Protein AF-J0ZC75-F1 (afdb_monomer_lite)

Sequence (78 aa):
MLAVILFFRLSQINETFMKLIKPDSIFMHCLPAYHGEKVVDTVINRLHSIVFDEAENRIHTQKTILSWCLQDAFFSSK

InterPro domains:
  IPR006130 Aspartate/ornithine carbamoyltransferase [PR00100] (23-32)
  IPR006130 Aspartate/ornithine carbamoyltransferase [PR00100] (35-58)
  IPR006131 Aspartate/ornithine carbamoyltransferase, Asp/Orn-binding domain [PF00185] (11-69)
  IPR036901 Aspartate/ornithine carbamoyltransferase superfamily [G3DSA:3.40.50.1370] (9-64)
  IPR036901 Aspartate/ornithine carbamoyltransferase superfamily [SSF53671] (9-71)

Radius of gyration: 17.41 Å; chains: 1; bounding box: 34×20×54 Å

Structure (mmCIF, N/CA/C/O backbone):
data_AF-J0ZC75-F1
#
_entry.id   AF-J0ZC75-F1
#
loop_
_atom_site.group_PDB
_atom_site.id
_atom_site.type_symbol
_atom_site.label_atom_id
_atom_site.label_alt_id
_atom_site.label_comp_id
_atom_site.label_asym_id
_atom_site.label_entity_id
_atom_site.label_seq_id
_atom_site.pdbx_PDB_ins_code
_atom_site.Cartn_x
_atom_site.Cartn_y
_atom_site.Cartn_z
_atom_site.occupancy
_atom_site.B_iso_or_equiv
_atom_site.auth_seq_id
_atom_site.auth_comp_id
_atom_site.auth_asym_id
_atom_site.auth_atom_id
_atom_site.pdbx_PDB_model_num
ATOM 1 N N . MET A 1 1 ? -12.547 12.199 -2.337 1.00 39.69 1 MET A N 1
ATOM 2 C CA . MET A 1 1 ? -11.138 12.640 -2.474 1.00 39.69 1 MET A CA 1
ATOM 3 C C . MET A 1 1 ? -10.325 11.858 -1.457 1.00 39.69 1 MET A C 1
ATOM 5 O O . MET A 1 1 ? -10.353 12.227 -0.286 1.00 39.69 1 MET A O 1
ATOM 9 N N . LEU A 1 2 ? -9.727 10.738 -1.887 1.00 39.75 2 LEU A N 1
ATOM 10 C CA . LEU A 1 2 ? -8.912 9.868 -1.034 1.00 39.75 2 LEU A CA 1
ATOM 11 C C . LEU A 1 2 ? -7.784 10.687 -0.399 1.00 39.75 2 LEU A C 1
ATOM 13 O O . LEU A 1 2 ? -7.046 11.374 -1.102 1.00 39.75 2 LEU A O 1
ATOM 17 N N . ALA A 1 3 ? -7.661 10.621 0.923 1.00 49.59 3 ALA A N 1
ATOM 18 C CA . ALA A 1 3 ? -6.464 11.083 1.607 1.00 49.59 3 ALA A CA 1
ATOM 19 C C . ALA A 1 3 ? -5.502 9.894 1.684 1.00 49.59 3 ALA A C 1
ATOM 21 O O . ALA A 1 3 ? -5.761 8.950 2.425 1.00 49.59 3 ALA A O 1
ATOM 22 N N . VAL A 1 4 ? -4.441 9.929 0.876 1.00 55.56 4 VAL A N 1
ATOM 23 C CA . VAL A 1 4 ? -3.308 9.002 0.966 1.00 55.56 4 VAL A CA 1
ATOM 24 C C . VAL A 1 4 ? -2.342 9.570 1.994 1.00 55.56 4 VAL A C 1
ATOM 26 O O . VAL A 1 4 ? -1.785 10.652 1.801 1.00 55.56 4 VAL A O 1
ATOM 29 N N . ILE A 1 5 ? -2.172 8.872 3.111 1.00 60.34 5 ILE A N 1
ATOM 30 C CA . ILE A 1 5 ? -1.270 9.305 4.179 1.00 60.34 5 ILE A CA 1
ATOM 31 C C . ILE A 1 5 ? 0.076 8.624 3.947 1.00 60.34 5 ILE A C 1
ATOM 33 O O . ILE A 1 5 ? 0.260 7.479 4.330 1.00 60.34 5 ILE A O 1
ATOM 37 N N . LEU A 1 6 ? 1.010 9.333 3.311 1.00 52.50 6 LEU A N 1
ATOM 38 C CA . LEU A 1 6 ? 2.409 8.916 3.195 1.00 52.50 6 LEU A CA 1
ATOM 39 C C . LEU A 1 6 ? 3.193 9.617 4.311 1.00 52.50 6 LEU A C 1
ATOM 41 O O . LEU A 1 6 ? 3.366 10.837 4.271 1.00 52.50 6 LEU A O 1
ATOM 45 N N . PHE A 1 7 ? 3.605 8.893 5.351 1.00 55.44 7 PHE A N 1
ATOM 46 C CA . PHE A 1 7 ? 4.110 9.531 6.569 1.00 55.44 7 PHE A CA 1
ATOM 47 C C . PHE A 1 7 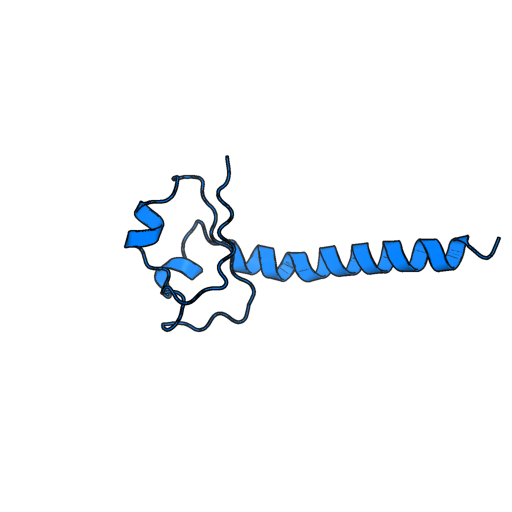? 5.593 9.236 6.835 1.00 55.44 7 PHE A C 1
ATOM 49 O O . PHE A 1 7 ? 5.982 8.096 7.062 1.00 55.44 7 PHE A O 1
ATOM 56 N N . PHE A 1 8 ? 6.423 10.288 6.820 1.00 45.50 8 PHE A N 1
ATOM 57 C CA . PHE A 1 8 ? 7.892 10.207 6.910 1.00 45.50 8 PHE A CA 1
ATOM 58 C C . PHE A 1 8 ? 8.493 11.039 8.071 1.00 45.50 8 PHE A C 1
ATOM 60 O O . PHE A 1 8 ? 9.697 11.286 8.095 1.00 45.50 8 PHE A O 1
ATOM 67 N N . ARG A 1 9 ? 7.700 11.508 9.053 1.00 40.38 9 ARG A N 1
ATOM 68 C CA . ARG A 1 9 ? 8.203 12.341 10.178 1.00 40.38 9 ARG A CA 1
ATOM 69 C C . ARG A 1 9 ? 7.778 11.844 11.565 1.00 40.38 9 ARG A C 1
ATOM 71 O O . ARG A 1 9 ? 7.067 10.872 11.688 1.00 40.38 9 ARG A O 1
ATOM 78 N N . LEU A 1 10 ? 8.311 12.460 12.619 1.00 46.97 10 LEU A N 1
ATOM 79 C CA . LEU A 1 10 ? 8.411 11.960 14.005 1.00 46.97 10 LEU A CA 1
ATOM 80 C C . LEU A 1 10 ? 7.106 11.950 14.848 1.00 46.97 10 LEU A C 1
ATOM 82 O O . LEU A 1 10 ? 7.181 12.136 16.059 1.00 46.97 10 LEU A O 1
ATOM 86 N N . SER A 1 11 ? 5.919 11.761 14.263 1.00 58.50 11 SER A N 1
ATOM 87 C CA . SER A 1 11 ? 4.654 11.716 15.032 1.00 58.50 11 SER A CA 1
ATOM 88 C C . SER A 1 11 ? 4.061 10.308 15.033 1.00 58.50 11 SER A C 1
ATOM 90 O O . SER A 1 11 ? 3.869 9.727 13.974 1.00 58.50 11 SER A O 1
ATOM 92 N N . GLN A 1 12 ? 3.720 9.750 16.192 1.00 65.38 12 GLN A N 1
ATOM 93 C CA . GLN A 1 12 ? 3.046 8.450 16.239 1.00 65.38 12 GLN A CA 1
ATOM 94 C C . GLN A 1 12 ? 1.630 8.558 15.648 1.00 65.38 12 GLN A C 1
ATOM 96 O O . GLN A 1 12 ? 0.846 9.413 16.071 1.00 65.38 12 GLN A O 1
ATOM 101 N N . ILE A 1 13 ? 1.280 7.685 14.698 1.00 71.69 13 ILE A N 1
ATOM 102 C CA . ILE A 1 13 ? -0.094 7.595 14.188 1.00 71.69 13 ILE A CA 1
ATOM 103 C C . ILE A 1 13 ? -0.916 6.713 15.130 1.00 71.69 13 ILE A C 1
ATOM 105 O O . ILE A 1 13 ? -0.648 5.522 15.294 1.00 71.69 13 ILE A O 1
ATOM 109 N N . ASN A 1 14 ? -1.923 7.327 15.752 1.00 72.56 14 ASN A N 1
ATOM 110 C CA . ASN A 1 14 ? -2.841 6.709 16.703 1.00 72.56 14 ASN A CA 1
ATOM 111 C C . ASN A 1 14 ? -4.304 6.912 16.272 1.00 72.56 14 ASN A C 1
ATOM 113 O O . ASN A 1 14 ? -4.609 7.624 15.313 1.00 72.56 14 ASN A O 1
ATOM 117 N N . GLU A 1 15 ? -5.239 6.292 16.991 1.00 74.31 15 GLU A N 1
ATOM 118 C CA . GLU A 1 15 ? -6.662 6.362 16.641 1.00 74.31 15 GLU A CA 1
ATOM 119 C C . GLU A 1 15 ? -7.234 7.783 16.690 1.00 74.31 15 GLU A C 1
ATOM 121 O O . GLU A 1 15 ? -8.124 8.119 15.912 1.00 74.31 15 GLU A O 1
ATOM 126 N N . THR A 1 16 ? -6.718 8.637 17.576 1.00 76.38 16 THR A N 1
ATOM 127 C CA . THR A 1 16 ? -7.136 10.041 17.678 1.00 76.38 16 THR A CA 1
ATOM 128 C C . THR A 1 16 ? -6.777 10.813 16.415 1.00 76.38 16 THR A C 1
ATOM 130 O O . THR A 1 16 ? -7.591 11.595 15.931 1.00 76.38 16 THR A O 1
ATOM 133 N N . PHE A 1 17 ? -5.603 10.547 15.837 1.00 74.56 17 PHE A N 1
ATOM 134 C CA . PHE A 1 17 ? -5.211 11.111 14.549 1.00 74.56 17 PHE A CA 1
ATOM 135 C C . PHE A 1 17 ? -6.120 10.610 13.424 1.00 74.56 17 PHE A C 1
ATOM 137 O O . PHE A 1 17 ? -6.626 11.415 12.649 1.00 74.56 17 PHE A O 1
ATOM 144 N N . MET A 1 18 ? -6.420 9.307 13.392 1.00 73.38 18 MET A N 1
ATOM 145 C CA . MET A 1 18 ? -7.335 8.726 12.399 1.00 73.38 18 MET A CA 1
ATOM 146 C C . MET A 1 18 ? -8.756 9.315 12.465 1.00 73.38 18 MET A C 1
ATOM 148 O O . MET A 1 18 ? -9.421 9.389 11.438 1.00 73.38 18 MET A O 1
ATOM 152 N N . LYS A 1 19 ? -9.215 9.794 13.632 1.00 76.56 19 LYS A N 1
ATOM 153 C CA . LYS A 1 19 ? -10.518 10.478 13.783 1.00 76.56 19 LYS A CA 1
ATOM 154 C C . LYS A 1 19 ? -10.573 11.875 13.154 1.00 76.56 19 LYS A C 1
ATOM 156 O O . LYS A 1 19 ? -11.667 12.365 12.896 1.00 76.56 19 LYS A O 1
ATOM 161 N N . LEU A 1 20 ? -9.429 12.523 12.923 1.00 75.69 20 LEU A N 1
ATOM 162 C CA . LEU A 1 20 ? -9.357 13.838 12.266 1.00 75.69 20 LEU A CA 1
ATOM 163 C C . LEU A 1 20 ? -9.402 13.732 10.737 1.00 75.69 20 LEU A C 1
ATOM 165 O O . LEU A 1 20 ? -9.463 14.745 10.039 1.00 75.69 20 LEU A O 1
ATOM 169 N N . ILE A 1 21 ? -9.329 12.512 10.212 1.00 73.88 21 ILE A N 1
ATOM 170 C CA . ILE A 1 21 ? -9.194 12.247 8.789 1.00 73.88 21 ILE A CA 1
ATOM 171 C C . ILE A 1 21 ? -10.573 11.909 8.209 1.00 73.88 21 ILE A C 1
ATOM 173 O O . ILE A 1 21 ? -11.475 11.444 8.904 1.00 73.88 21 ILE A O 1
ATOM 177 N N . LYS A 1 22 ? -10.756 12.195 6.915 1.00 77.44 22 LYS A N 1
ATOM 178 C CA . LYS A 1 22 ? -11.983 11.867 6.180 1.00 77.44 22 LYS A CA 1
ATOM 179 C C . LYS A 1 22 ? -12.317 10.373 6.302 1.00 77.44 22 LYS A C 1
ATOM 181 O O . LYS A 1 22 ? -11.401 9.562 6.225 1.00 77.44 22 LYS A O 1
ATOM 186 N N . PRO A 1 23 ? -13.608 10.006 6.390 1.00 74.31 23 PRO A N 1
ATOM 187 C CA . PRO A 1 23 ? -14.025 8.609 6.525 1.00 74.31 23 PRO A CA 1
ATOM 188 C C . PRO A 1 23 ? -13.546 7.719 5.366 1.00 74.31 23 PRO A C 1
ATOM 190 O O . PRO A 1 23 ? -13.244 6.556 5.594 1.00 74.31 23 PRO A O 1
ATOM 193 N N . ASP A 1 24 ? -13.379 8.285 4.165 1.00 77.81 24 ASP A N 1
ATOM 194 C CA . ASP A 1 24 ? -12.913 7.573 2.962 1.00 77.81 24 ASP A CA 1
ATOM 195 C C . ASP A 1 24 ? -11.377 7.558 2.805 1.00 77.81 24 ASP A C 1
ATOM 197 O O . ASP A 1 24 ? -10.852 7.381 1.701 1.00 77.81 24 ASP A O 1
ATOM 201 N N . SER A 1 25 ? -10.619 7.865 3.860 1.00 76.25 25 SER A N 1
ATOM 202 C CA . SER A 1 25 ? -9.156 7.827 3.795 1.00 76.25 25 SER A CA 1
ATOM 203 C C . SER A 1 25 ? -8.620 6.413 3.912 1.00 76.25 25 SER A C 1
ATOM 205 O O . SER A 1 25 ? -9.100 5.640 4.739 1.00 76.25 25 SER A O 1
ATOM 207 N N . ILE A 1 26 ? -7.554 6.136 3.167 1.00 79.50 26 ILE A N 1
ATOM 208 C CA . ILE A 1 26 ? -6.803 4.890 3.266 1.00 79.50 26 ILE A CA 1
ATOM 209 C C . ILE A 1 26 ? -5.458 5.149 3.939 1.00 79.50 26 ILE A C 1
ATOM 211 O O . ILE A 1 26 ? -4.807 6.175 3.717 1.00 79.50 26 ILE A O 1
ATOM 215 N N . PHE A 1 27 ? -5.047 4.214 4.781 1.00 79.50 27 PHE A N 1
ATOM 216 C CA . PHE A 1 27 ? -3.760 4.240 5.449 1.00 79.50 27 PHE A CA 1
ATOM 217 C C . PHE A 1 27 ? -2.728 3.471 4.616 1.00 79.50 27 PHE A C 1
ATOM 219 O O . PHE A 1 27 ? -2.952 2.314 4.253 1.00 79.50 27 PHE A O 1
ATOM 226 N N . MET A 1 28 ? -1.608 4.134 4.323 1.00 78.25 28 MET A N 1
ATOM 227 C CA . MET A 1 28 ? -0.470 3.600 3.575 1.00 78.25 28 MET A CA 1
ATOM 228 C C . MET A 1 28 ? 0.803 3.755 4.413 1.00 78.25 28 MET A C 1
ATOM 230 O O . MET A 1 28 ? 0.974 4.746 5.127 1.00 78.25 28 MET A O 1
ATOM 234 N N . HIS A 1 29 ? 1.691 2.767 4.356 1.00 78.75 29 HIS A N 1
ATOM 235 C CA . HIS A 1 29 ? 2.991 2.805 5.015 1.00 78.75 29 HIS A CA 1
ATOM 236 C C . HIS A 1 29 ? 3.935 1.780 4.381 1.00 78.75 29 HIS A C 1
ATOM 238 O O . HIS A 1 29 ? 3.769 0.569 4.526 1.00 78.75 29 HIS A O 1
ATOM 244 N N . CYS A 1 30 ? 5.017 2.270 3.784 1.00 81.81 30 CYS A N 1
ATOM 245 C CA . CYS A 1 30 ? 6.084 1.434 3.255 1.00 81.81 30 CYS A CA 1
ATOM 246 C C . CYS A 1 30 ? 6.697 0.545 4.355 1.00 81.81 30 CYS A C 1
ATOM 248 O O . CYS A 1 30 ? 7.209 1.037 5.359 1.00 81.81 30 CYS A O 1
ATOM 250 N N . LEU A 1 31 ? 6.661 -0.776 4.171 1.00 81.94 31 LEU A N 1
ATOM 251 C CA . LEU A 1 31 ? 7.307 -1.722 5.089 1.00 81.94 31 LEU A CA 1
ATOM 252 C C . LEU A 1 31 ? 8.847 -1.588 5.069 1.00 81.94 31 LEU A C 1
ATOM 254 O O . LEU A 1 31 ? 9.395 -1.309 3.996 1.00 81.94 31 LEU A O 1
ATOM 258 N N . PRO A 1 32 ? 9.547 -1.869 6.192 1.00 77.19 32 PRO A N 1
ATOM 259 C CA . PRO A 1 32 ? 9.027 -2.451 7.438 1.00 77.19 32 PRO A CA 1
ATOM 260 C C . PRO A 1 32 ? 8.335 -1.427 8.349 1.00 77.19 32 PRO A C 1
ATOM 262 O O . PRO A 1 32 ? 8.794 -0.298 8.508 1.00 77.19 32 PRO A O 1
ATOM 265 N N . ALA A 1 33 ? 7.231 -1.841 8.972 1.00 71.00 33 ALA A N 1
ATOM 266 C CA . ALA A 1 33 ? 6.551 -1.061 9.998 1.00 71.00 33 ALA A CA 1
ATOM 267 C C . ALA A 1 33 ? 6.968 -1.564 11.387 1.00 71.00 33 ALA A C 1
ATOM 269 O O . ALA A 1 33 ? 6.862 -2.753 11.679 1.00 71.00 33 ALA A O 1
ATOM 270 N N . TYR A 1 34 ? 7.449 -0.658 12.240 1.00 67.69 34 TYR A N 1
ATOM 271 C CA . TYR A 1 34 ? 7.795 -0.972 13.625 1.00 67.69 34 TYR A CA 1
ATOM 272 C C . TYR A 1 34 ? 6.579 -0.745 14.524 1.00 67.69 34 TYR A C 1
ATOM 274 O O . TYR A 1 34 ? 6.167 0.395 14.766 1.00 67.69 34 TYR A O 1
ATOM 282 N N . HIS A 1 35 ? 6.012 -1.855 14.992 1.00 67.88 35 HIS A N 1
ATOM 283 C CA . HIS A 1 35 ? 4.893 -1.903 15.925 1.00 67.88 35 HIS A CA 1
ATOM 284 C C . HIS A 1 35 ? 5.238 -1.154 17.224 1.00 67.88 35 HIS A C 1
ATOM 286 O O . HIS A 1 35 ? 6.279 -1.399 17.832 1.00 67.88 35 HIS A O 1
ATOM 292 N N . GLY A 1 36 ? 4.390 -0.208 17.636 1.00 61.06 36 GLY A N 1
ATOM 293 C CA . GLY A 1 36 ? 4.523 0.508 18.912 1.00 61.06 36 GLY A CA 1
ATOM 294 C C . GLY A 1 36 ? 5.394 1.773 18.903 1.00 61.06 36 GLY A C 1
ATOM 295 O O . GLY A 1 36 ? 5.181 2.635 19.753 1.00 61.06 36 GLY A O 1
ATOM 296 N N . GLU A 1 37 ? 6.296 1.967 17.934 1.00 59.66 37 GLU A N 1
ATOM 297 C CA . GLU A 1 37 ? 7.092 3.207 17.838 1.00 59.66 37 GLU A CA 1
ATOM 298 C C . GLU A 1 37 ? 6.403 4.284 16.992 1.00 59.66 37 GLU A C 1
ATOM 300 O O . GLU A 1 37 ? 6.150 5.393 17.464 1.00 59.66 37 GLU A O 1
ATOM 305 N N . LYS A 1 38 ? 6.082 3.969 15.731 1.00 54.50 38 LYS A N 1
ATOM 306 C CA . LYS A 1 38 ? 5.557 4.958 14.767 1.00 54.50 38 LYS A CA 1
ATOM 307 C C . LYS A 1 38 ? 4.092 4.745 14.403 1.00 54.50 38 LYS A C 1
ATOM 309 O O . LYS A 1 38 ? 3.416 5.703 14.028 1.00 54.50 38 LYS A O 1
ATOM 314 N N . VAL A 1 39 ? 3.588 3.523 14.558 1.00 59.31 39 VAL A N 1
ATOM 315 C CA . VAL A 1 39 ? 2.196 3.166 14.273 1.00 59.31 39 VAL A CA 1
ATOM 316 C C . VAL A 1 39 ? 1.699 2.207 15.355 1.00 59.31 39 VAL A C 1
ATOM 318 O O . VAL A 1 39 ? 2.401 1.267 15.728 1.00 59.31 39 VAL A O 1
ATOM 321 N N . VAL A 1 40 ? 0.501 2.459 15.883 1.00 61.56 40 VAL A N 1
ATOM 322 C CA . VAL A 1 40 ? -0.170 1.538 16.814 1.00 61.56 40 VAL A CA 1
ATOM 323 C C . VAL A 1 40 ? -0.716 0.343 16.022 1.00 61.56 40 VAL A C 1
ATOM 325 O O . VAL A 1 40 ? -1.293 0.538 14.952 1.00 61.56 40 VAL A O 1
ATOM 328 N N . ASP A 1 41 ? -0.590 -0.881 16.542 1.00 60.72 41 ASP A N 1
ATOM 329 C CA . ASP A 1 41 ? -1.045 -2.131 15.890 1.00 60.72 41 ASP A CA 1
ATOM 330 C C . ASP A 1 41 ? -2.489 -2.085 15.392 1.00 60.72 41 ASP A C 1
ATOM 332 O O . ASP A 1 41 ? -2.843 -2.710 14.391 1.00 60.72 41 ASP A O 1
ATOM 336 N N . THR A 1 42 ? -3.323 -1.305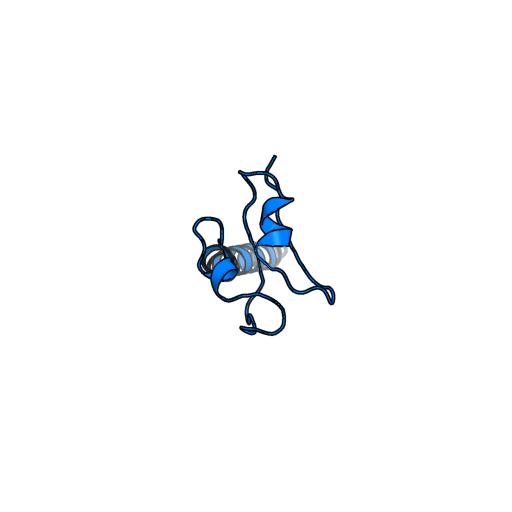 16.075 1.00 62.56 42 THR A N 1
ATOM 337 C CA . THR A 1 42 ? -4.731 -1.117 15.737 1.00 62.56 42 THR A CA 1
ATOM 338 C C . THR A 1 42 ? -4.945 -0.331 14.442 1.00 62.56 42 THR A C 1
ATOM 340 O O . THR A 1 42 ? -6.035 -0.392 13.884 1.00 62.56 42 THR A O 1
ATOM 343 N N . VAL A 1 43 ? -3.939 0.392 13.939 1.00 66.56 43 VAL A N 1
ATOM 344 C CA . VAL A 1 43 ? -4.021 1.186 12.701 1.00 66.56 43 VAL A CA 1
ATOM 345 C C . VAL A 1 43 ? -3.582 0.369 11.484 1.00 66.56 43 VAL A C 1
ATOM 347 O O . VAL A 1 43 ? -4.272 0.401 10.469 1.00 66.56 43 VAL A O 1
ATOM 350 N N . ILE A 1 44 ? -2.502 -0.415 11.591 1.00 62.03 44 ILE A N 1
ATOM 351 C CA . ILE A 1 44 ? -2.016 -1.272 10.487 1.00 62.03 44 ILE A CA 1
ATOM 352 C C . ILE A 1 44 ? -3.028 -2.372 10.150 1.00 62.03 44 ILE A C 1
ATOM 354 O O . ILE A 1 44 ? -3.197 -2.701 8.981 1.00 62.03 44 ILE A O 1
ATOM 358 N N . ASN A 1 45 ? -3.722 -2.912 11.154 1.00 61.16 45 ASN A N 1
ATOM 359 C CA . ASN A 1 45 ? -4.665 -4.023 10.986 1.00 61.16 45 ASN A CA 1
ATOM 360 C C . ASN A 1 45 ? -6.128 -3.575 10.797 1.00 61.16 45 ASN A C 1
ATOM 362 O O . ASN A 1 45 ? -7.040 -4.401 10.833 1.00 61.16 45 ASN A O 1
ATOM 366 N N . ARG A 1 46 ? -6.391 -2.269 10.649 1.00 68.06 46 ARG A N 1
ATOM 367 C CA . ARG A 1 46 ? -7.754 -1.741 10.468 1.00 68.06 46 ARG A CA 1
ATOM 368 C C . ARG A 1 46 ? -8.215 -1.884 9.018 1.00 68.06 46 ARG A C 1
ATOM 370 O O . ARG A 1 46 ? -7.409 -1.831 8.100 1.00 68.06 46 ARG A O 1
ATOM 377 N N . LEU A 1 47 ? -9.536 -1.942 8.821 1.00 61.84 47 LEU A N 1
ATOM 378 C CA . LEU A 1 47 ? -10.203 -2.118 7.518 1.00 61.84 47 LEU A CA 1
ATOM 379 C C . LEU A 1 47 ? -9.771 -1.110 6.429 1.00 61.84 47 LEU A C 1
ATOM 381 O O . LEU A 1 47 ? -9.913 -1.382 5.247 1.00 61.84 47 LEU A O 1
ATOM 385 N N . HIS A 1 48 ? -9.250 0.055 6.820 1.00 70.75 48 HIS A N 1
ATOM 386 C CA . HIS A 1 48 ? -8.796 1.106 5.903 1.00 70.75 48 HIS A CA 1
ATOM 387 C C . HIS A 1 48 ? -7.283 1.083 5.627 1.00 70.75 48 HIS A C 1
ATOM 389 O O . HIS A 1 48 ? -6.769 2.007 5.002 1.00 70.75 48 HIS A O 1
ATOM 395 N N . SER A 1 49 ? -6.555 0.079 6.115 1.00 79.44 49 SER A N 1
ATOM 396 C CA . SER A 1 49 ? -5.123 -0.093 5.867 1.00 79.44 49 SER A CA 1
ATOM 397 C C . SER A 1 49 ? -4.894 -0.941 4.624 1.00 79.44 49 SER A C 1
ATOM 399 O O . SER A 1 49 ? -5.379 -2.066 4.546 1.00 79.44 49 SER A O 1
ATOM 401 N N . ILE A 1 50 ? -4.123 -0.410 3.675 1.00 86.81 50 ILE A N 1
ATOM 402 C CA . ILE A 1 50 ? -3.752 -1.109 2.435 1.00 86.81 50 ILE A CA 1
ATOM 403 C C . ILE A 1 50 ? -2.242 -1.373 2.358 1.00 86.81 50 ILE A C 1
ATOM 405 O O . ILE A 1 50 ? -1.666 -1.452 1.280 1.00 86.81 50 ILE A O 1
ATOM 409 N N . VAL A 1 51 ? -1.573 -1.487 3.509 1.00 85.38 51 VAL A N 1
ATOM 410 C CA . VAL A 1 51 ? -0.110 -1.663 3.604 1.00 85.38 51 VAL A CA 1
ATOM 411 C C . VAL A 1 51 ? 0.381 -2.901 2.839 1.00 85.38 51 VAL A C 1
ATOM 413 O O . VAL A 1 51 ? 1.458 -2.878 2.243 1.00 85.38 51 VAL A O 1
ATOM 416 N N . PHE A 1 52 ? -0.406 -3.981 2.825 1.00 85.75 52 PHE A N 1
ATOM 417 C CA . PHE A 1 52 ? -0.065 -5.192 2.077 1.00 85.75 52 PHE A CA 1
ATOM 418 C C . PHE A 1 52 ? -0.272 -5.021 0.571 1.00 85.75 52 PHE A C 1
ATOM 420 O O . PHE A 1 52 ? 0.629 -5.374 -0.187 1.00 85.75 52 PHE A O 1
ATOM 427 N N . ASP A 1 53 ? -1.367 -4.390 0.143 1.00 88.00 53 ASP A N 1
ATOM 428 C CA . ASP A 1 53 ? -1.597 -4.074 -1.273 1.00 88.00 53 ASP A CA 1
ATOM 429 C C . ASP A 1 53 ? -0.537 -3.088 -1.796 1.00 88.00 53 ASP A C 1
ATOM 431 O O . ASP A 1 53 ? -0.050 -3.209 -2.918 1.00 88.00 53 ASP A O 1
ATOM 435 N N . GLU A 1 54 ? -0.120 -2.115 -0.979 1.00 87.56 54 GLU A N 1
ATOM 436 C CA . GLU A 1 54 ? 1.004 -1.219 -1.272 1.00 87.56 54 GLU A CA 1
ATOM 437 C C . GLU A 1 54 ? 2.308 -2.012 -1.458 1.00 87.56 54 GLU A C 1
ATOM 439 O O . GLU A 1 54 ? 3.062 -1.766 -2.405 1.00 87.56 54 GLU A O 1
ATOM 444 N N . ALA A 1 55 ? 2.577 -2.980 -0.576 1.00 89.25 55 ALA A N 1
ATOM 445 C CA . ALA A 1 55 ? 3.767 -3.817 -0.658 1.00 89.25 55 ALA A CA 1
ATOM 446 C C . ALA A 1 55 ? 3.756 -4.729 -1.895 1.00 89.25 55 ALA A C 1
ATOM 448 O O . ALA A 1 55 ? 4.789 -4.830 -2.562 1.00 89.25 55 ALA A O 1
ATOM 449 N N . GLU A 1 56 ? 2.616 -5.342 -2.224 1.00 91.56 56 GLU A N 1
ATOM 450 C CA . GLU A 1 56 ? 2.426 -6.155 -3.430 1.00 91.56 56 GLU A CA 1
ATOM 451 C C . GLU A 1 56 ? 2.616 -5.308 -4.693 1.00 91.56 56 GLU A C 1
ATOM 453 O O . GLU A 1 56 ? 3.374 -5.681 -5.589 1.00 91.56 56 GLU A O 1
ATOM 458 N N . ASN A 1 57 ? 2.050 -4.100 -4.732 1.00 92.94 57 ASN A N 1
ATOM 459 C CA . ASN A 1 57 ? 2.174 -3.195 -5.877 1.00 92.94 57 ASN A CA 1
ATOM 460 C C . ASN A 1 57 ? 3.621 -2.805 -6.221 1.00 92.94 57 ASN A C 1
ATOM 462 O O . ASN A 1 57 ? 3.883 -2.366 -7.350 1.00 92.94 57 ASN A O 1
ATOM 466 N N . ARG A 1 58 ? 4.591 -3.026 -5.320 1.00 94.75 58 ARG 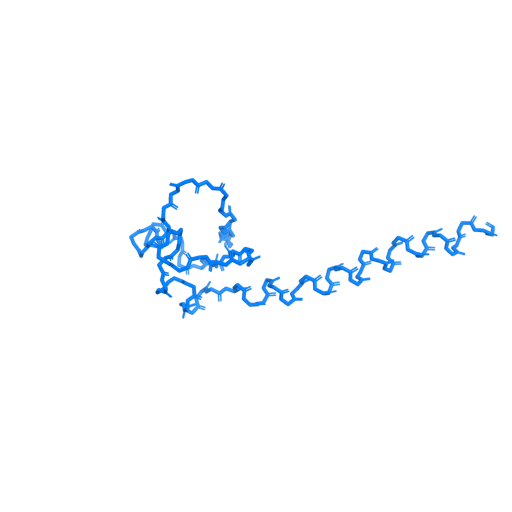A N 1
ATOM 467 C CA . ARG A 1 58 ? 6.016 -2.869 -5.647 1.00 94.75 58 ARG A CA 1
ATOM 468 C C . ARG A 1 58 ? 6.460 -3.803 -6.768 1.00 94.75 58 ARG A C 1
ATOM 470 O O . ARG A 1 58 ? 7.157 -3.329 -7.663 1.00 94.75 58 ARG A O 1
ATOM 477 N N . ILE A 1 59 ? 6.025 -5.069 -6.793 1.00 95.00 59 ILE A N 1
ATOM 478 C CA . ILE A 1 59 ? 6.448 -6.007 -7.851 1.00 95.00 59 ILE A CA 1
ATOM 479 C C . ILE A 1 59 ? 5.879 -5.601 -9.211 1.00 95.00 59 ILE A C 1
ATOM 481 O O . ILE A 1 59 ? 6.584 -5.623 -10.219 1.00 95.00 59 ILE A O 1
ATOM 485 N N . HIS A 1 60 ? 4.618 -5.170 -9.243 1.00 95.31 60 HIS A N 1
ATOM 486 C CA . HIS A 1 60 ? 3.954 -4.735 -10.467 1.00 95.31 60 HIS A CA 1
ATOM 487 C C . HIS A 1 60 ? 4.603 -3.470 -11.023 1.00 95.31 60 HIS A C 1
ATOM 489 O O . HIS A 1 60 ? 4.942 -3.414 -12.205 1.00 95.31 60 HIS A O 1
ATOM 495 N N . THR A 1 61 ? 4.859 -2.494 -10.152 1.00 94.44 61 THR A N 1
ATOM 496 C CA . THR A 1 61 ? 5.529 -1.242 -10.518 1.00 94.44 61 THR A CA 1
ATOM 497 C C . THR A 1 61 ? 6.937 -1.509 -11.045 1.00 94.44 61 THR A C 1
ATOM 499 O O . THR A 1 61 ? 7.296 -1.032 -12.120 1.00 94.44 61 THR A O 1
ATOM 502 N N . GLN A 1 62 ? 7.723 -2.329 -10.343 1.00 95.38 62 GLN A N 1
ATOM 503 C CA . GLN A 1 62 ? 9.090 -2.662 -10.746 1.00 95.38 62 GLN A CA 1
ATOM 504 C C . GLN A 1 62 ? 9.140 -3.421 -12.077 1.00 95.38 62 GLN A C 1
ATOM 506 O O . GLN A 1 62 ? 9.971 -3.093 -12.921 1.00 95.38 62 GLN A O 1
ATOM 511 N N . LYS A 1 63 ? 8.232 -4.380 -12.311 1.00 93.94 63 LYS A N 1
ATOM 512 C CA . LYS A 1 63 ? 8.123 -5.079 -13.605 1.00 93.94 63 LYS A CA 1
ATOM 513 C C . LYS A 1 63 ? 7.862 -4.108 -14.753 1.00 93.94 63 LYS A C 1
ATOM 515 O O . LYS A 1 63 ? 8.504 -4.215 -15.795 1.00 93.94 63 LYS A O 1
ATOM 520 N N . THR A 1 64 ? 6.947 -3.162 -14.561 1.00 94.44 64 THR A N 1
ATOM 521 C CA . THR A 1 64 ? 6.610 -2.162 -15.583 1.00 94.44 64 THR A CA 1
ATOM 522 C C . THR A 1 64 ? 7.779 -1.221 -15.853 1.00 94.44 64 THR A C 1
ATOM 524 O O . THR A 1 64 ? 8.104 -0.990 -17.013 1.00 94.44 64 THR A O 1
ATOM 527 N N . ILE A 1 65 ? 8.460 -0.740 -14.807 1.00 93.94 65 ILE A N 1
ATOM 528 C CA . ILE A 1 65 ? 9.653 0.109 -14.950 1.00 93.94 65 ILE A CA 1
ATOM 529 C C . ILE A 1 65 ? 10.749 -0.632 -15.722 1.00 93.94 65 ILE A C 1
ATOM 531 O O . ILE A 1 65 ? 11.294 -0.088 -16.677 1.00 93.94 65 ILE A O 1
ATOM 535 N N . LEU A 1 66 ? 11.034 -1.889 -15.363 1.00 93.75 66 LEU A N 1
ATOM 536 C CA . LEU A 1 66 ? 12.019 -2.708 -16.074 1.00 93.75 66 LEU A CA 1
ATOM 537 C C . LEU A 1 66 ? 11.626 -2.924 -17.540 1.00 93.75 66 LEU A C 1
ATOM 539 O O . LEU A 1 66 ? 12.472 -2.785 -18.420 1.00 93.75 66 LEU A O 1
ATOM 543 N N . SER A 1 67 ? 10.352 -3.220 -17.815 1.00 92.19 67 SER A N 1
ATOM 544 C CA . SER A 1 67 ? 9.848 -3.356 -19.186 1.00 92.19 67 SER A CA 1
ATOM 545 C C . SER A 1 67 ? 10.023 -2.068 -19.989 1.00 92.19 67 SER A C 1
ATOM 547 O O . SER A 1 67 ? 10.426 -2.135 -21.144 1.00 92.19 67 SER A O 1
ATOM 549 N N . TRP A 1 68 ? 9.729 -0.911 -19.395 1.00 90.69 68 TRP A N 1
ATOM 550 C CA . TRP A 1 68 ? 9.879 0.389 -20.046 1.00 90.69 68 TRP A CA 1
ATOM 551 C C . TRP A 1 68 ? 11.352 0.693 -20.356 1.00 90.69 68 TRP A C 1
ATOM 553 O O . TRP A 1 68 ? 11.694 0.952 -21.505 1.00 90.69 68 TRP A O 1
ATOM 563 N N . CYS A 1 69 ? 12.243 0.539 -19.371 1.00 91.25 69 CYS A N 1
ATOM 564 C CA . CYS A 1 69 ? 13.679 0.764 -19.553 1.00 91.25 69 CYS A CA 1
ATOM 565 C C . CYS A 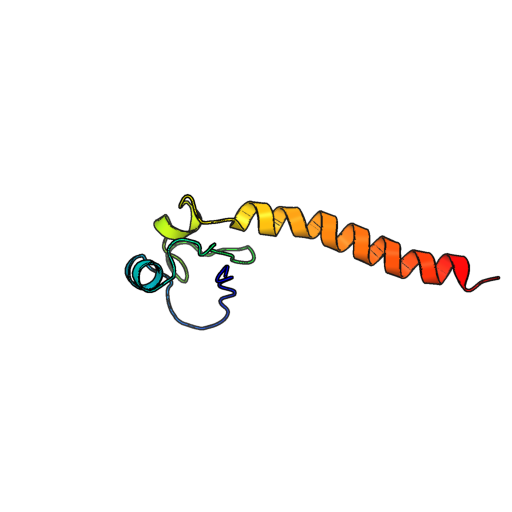1 69 ? 14.309 -0.164 -20.604 1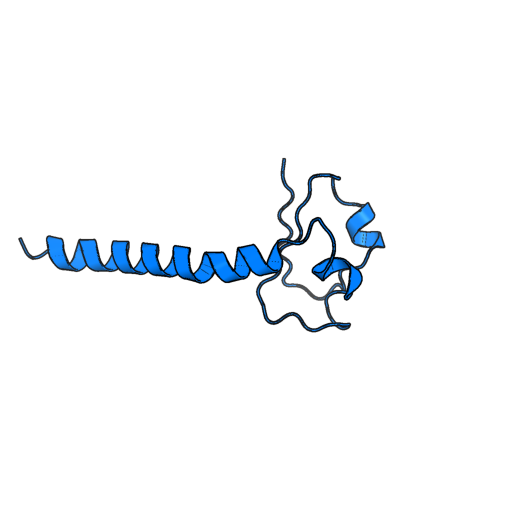.00 91.25 69 CYS A C 1
ATOM 567 O O . CYS A 1 69 ? 15.218 0.243 -21.326 1.00 91.25 69 CYS A O 1
ATOM 569 N N . LEU A 1 70 ? 13.861 -1.421 -20.680 1.00 89.38 70 LEU A N 1
ATOM 570 C CA . LEU A 1 70 ? 14.400 -2.390 -21.633 1.00 89.38 70 LEU A CA 1
ATOM 571 C C . LEU A 1 70 ? 13.805 -2.231 -23.036 1.00 89.38 70 LEU A C 1
ATOM 573 O O . LEU A 1 70 ? 14.520 -2.474 -24.004 1.00 89.38 70 LEU A O 1
ATOM 577 N N . GLN A 1 71 ? 12.547 -1.803 -23.182 1.00 79.56 71 GLN A N 1
ATOM 578 C CA . GLN A 1 71 ? 11.972 -1.525 -24.504 1.00 79.56 71 GLN A CA 1
ATOM 579 C C . GLN A 1 71 ? 12.807 -0.485 -25.266 1.00 79.56 71 GLN A C 1
ATOM 581 O O . GLN A 1 71 ? 13.207 -0.752 -26.399 1.00 79.56 71 GLN A O 1
ATOM 586 N N . ASP A 1 72 ? 13.182 0.627 -24.631 1.00 60.38 72 ASP A N 1
ATOM 587 C CA . ASP A 1 72 ? 14.018 1.651 -25.275 1.00 60.38 72 ASP A CA 1
ATOM 588 C C . ASP A 1 72 ? 15.416 1.124 -25.656 1.00 60.38 72 ASP A C 1
ATOM 590 O O . ASP A 1 72 ? 15.956 1.488 -26.705 1.00 60.38 72 ASP A O 1
ATOM 594 N N . ALA A 1 73 ? 15.982 0.212 -24.855 1.00 60.22 73 ALA A N 1
ATOM 595 C CA . ALA A 1 73 ? 17.277 -0.413 -25.127 1.00 60.22 73 ALA A CA 1
ATOM 596 C C . ALA A 1 73 ? 17.235 -1.408 -26.304 1.00 60.22 73 ALA A C 1
ATOM 598 O O . ALA A 1 73 ? 18.202 -1.504 -27.059 1.00 60.22 73 ALA A O 1
ATOM 599 N N . PHE A 1 74 ? 16.125 -2.133 -26.488 1.00 57.09 74 PHE A N 1
ATOM 600 C CA . PHE A 1 74 ? 15.966 -3.090 -27.592 1.00 57.09 74 PHE A CA 1
ATOM 601 C C . PHE A 1 74 ? 15.546 -2.428 -28.913 1.00 57.09 74 PHE A C 1
ATOM 603 O O . PHE A 1 74 ? 15.896 -2.941 -29.978 1.00 57.09 74 PHE A O 1
ATOM 610 N N . PHE A 1 75 ? 14.832 -1.298 -28.872 1.00 58.56 75 PHE A N 1
ATOM 611 C CA . PHE A 1 75 ? 14.359 -0.605 -30.078 1.00 58.56 75 PHE A CA 1
ATOM 612 C C . PHE A 1 75 ? 15.247 0.569 -30.538 1.00 58.56 75 PHE A C 1
ATOM 614 O O . PHE A 1 75 ? 15.119 0.963 -31.691 1.00 58.56 75 PHE A O 1
ATOM 621 N N . SER A 1 76 ? 16.198 1.065 -29.729 1.00 59.09 76 SER A N 1
ATOM 622 C CA . SER A 1 76 ? 17.177 2.091 -30.170 1.00 59.09 76 SER A CA 1
ATOM 623 C C . SER A 1 76 ? 18.310 1.565 -31.067 1.00 59.09 76 SER A C 1
ATOM 625 O O . SER A 1 76 ? 19.116 2.351 -31.552 1.00 59.09 76 SER A O 1
ATOM 627 N N . SER A 1 77 ? 18.413 0.248 -31.285 1.00 56.03 77 SER A N 1
ATOM 628 C CA . SER A 1 77 ? 19.447 -0.352 -32.148 1.00 56.03 77 SER A CA 1
ATOM 629 C C . SER A 1 77 ? 18.993 -0.559 -33.606 1.00 56.03 77 SER A C 1
ATOM 631 O O . SER A 1 77 ? 19.680 -1.257 -34.358 1.00 56.03 77 SER A O 1
ATOM 633 N N . LYS A 1 78 ? 17.848 0.002 -34.013 1.00 50.25 78 LYS A N 1
ATOM 634 C CA . LYS A 1 78 ? 17.410 0.044 -35.415 1.00 50.25 78 LYS A CA 1
ATOM 635 C C . LYS A 1 78 ? 17.424 1.459 -35.965 1.00 50.25 78 LYS A C 1
ATOM 637 O O . LYS A 1 78 ? 16.998 2.371 -35.230 1.00 50.25 78 LYS A O 1
#

pLDDT: mean 72.31, std 15.25, range [39.6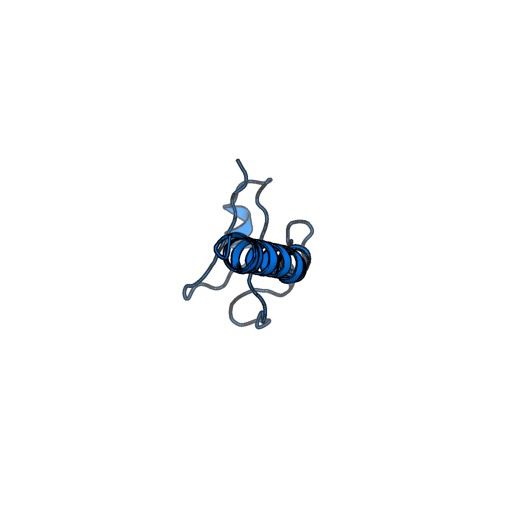9, 95.38]

Organism: NCBI:txid1094556

Foldseek 3Di:
DEDEDEDDDQAADDVVNVVVDDPRYAYEYADDDDDPRRYDPCRCPDPRYCHVVVVVVVVVVVVVVVVVVVVCVVPVVD

Secondary structure (DSSP, 8-state):
---EE---SS--B-HHHHHTS-TT-EE--PSPP-BTTTB-HHHHTSTTB-HHHHHHHHHHHHHHHHHHHHHHHHHTT-